Protein AF-A0AAW8TXQ6-F1 (afdb_monomer_lite)

pLDDT: mean 93.73, std 7.34, range [53.91, 97.94]

Secondary structure (DSSP, 8-state):
-HHHHHHHHHHHHHHHHHHHHHHHHHHHHHHHHHHHHHHHHHHHHHHHHHHHHHHHHHHHHHHHHHHHHHHHHHHHHHHHHHHHHHHHHHHHHHHHHHHHHHHH--

Foldseek 3Di:
DVVVVVVVVVVVVVVVVVVVVVVVVVVVVVVVVVVVVVVVVVVVVVVVVVVVVVVVVVVVVVVVVVVVVVVVVVVVVVVVVVVVVVVVVVVVVVVVVVVCCVPPVD

Organism: NCBI:txid57732

Structure (mmCIF, N/CA/C/O backbone):
data_AF-A0AAW8TXQ6-F1
#
_entry.id   AF-A0AAW8TXQ6-F1
#
loop_
_atom_site.group_PDB
_atom_site.id
_atom_site.type_symbol
_atom_site.label_atom_id
_atom_site.label_alt_id
_atom_site.label_comp_id
_atom_site.label_asym_id
_atom_site.label_entity_id
_atom_site.label_seq_id
_atom_site.pdbx_PDB_ins_code
_atom_site.Cartn_x
_atom_site.Cartn_y
_atom_site.Cartn_z
_atom_site.occupancy
_atom_site.B_iso_or_equiv
_atom_site.auth_seq_id
_atom_site.auth_comp_id
_atom_site.auth_asym_id
_atom_site.auth_atom_id
_atom_site.pdbx_PDB_model_num
ATOM 1 N N . MET A 1 1 ? 42.534 0.968 -62.763 1.00 62.75 1 MET A N 1
ATOM 2 C CA . MET A 1 1 ? 43.080 1.100 -61.389 1.00 62.75 1 MET A CA 1
ATOM 3 C C . MET A 1 1 ? 42.486 2.297 -60.639 1.00 62.75 1 MET A C 1
ATOM 5 O O . MET A 1 1 ? 41.956 2.085 -59.561 1.00 62.75 1 MET A O 1
ATOM 9 N N . LYS A 1 2 ? 42.478 3.516 -61.209 1.00 72.44 2 LYS A N 1
ATOM 10 C CA . LYS A 1 2 ? 41.905 4.718 -60.558 1.00 72.44 2 LYS A CA 1
ATOM 11 C C . LYS A 1 2 ? 40.404 4.615 -60.228 1.00 72.44 2 LYS A C 1
ATOM 13 O O . LYS A 1 2 ? 40.011 4.944 -59.121 1.00 72.44 2 LYS A O 1
ATOM 18 N N . GLU A 1 3 ? 39.588 4.069 -61.130 1.00 81.50 3 GLU A N 1
ATOM 19 C CA . GLU A 1 3 ? 38.142 3.890 -60.887 1.00 81.50 3 GLU A CA 1
ATOM 20 C C . GLU A 1 3 ? 37.818 2.873 -59.781 1.00 81.50 3 GLU A C 1
ATOM 22 O O . GLU A 1 3 ? 36.815 3.009 -59.088 1.00 81.50 3 GLU A O 1
ATOM 27 N N . ALA A 1 4 ? 38.660 1.852 -59.599 1.00 84.81 4 ALA A N 1
ATOM 28 C CA . ALA A 1 4 ? 38.475 0.861 -58.541 1.00 84.81 4 ALA A CA 1
ATOM 29 C C . ALA A 1 4 ? 38.785 1.460 -57.161 1.00 84.81 4 ALA A C 1
ATOM 31 O O . ALA A 1 4 ? 38.047 1.212 -56.214 1.00 84.81 4 ALA A O 1
ATOM 32 N N . LEU A 1 5 ? 39.826 2.295 -57.070 1.00 84.75 5 LEU A N 1
ATOM 33 C CA . LEU A 1 5 ? 40.174 3.022 -55.847 1.00 84.75 5 LEU A CA 1
ATOM 34 C C . LEU A 1 5 ? 39.092 4.037 -55.461 1.00 84.75 5 LEU A C 1
ATOM 36 O O . LEU A 1 5 ? 38.722 4.112 -54.296 1.00 84.75 5 LEU A O 1
ATOM 40 N N . GLU A 1 6 ? 38.523 4.750 -56.436 1.00 89.31 6 GLU A N 1
ATOM 41 C CA . GLU A 1 6 ? 37.434 5.698 -56.172 1.00 89.31 6 GLU A CA 1
ATOM 42 C C . GLU A 1 6 ? 36.162 4.990 -55.677 1.00 89.31 6 GLU A C 1
ATOM 44 O O . GLU A 1 6 ? 35.511 5.439 -54.736 1.00 89.31 6 GLU A O 1
ATOM 49 N N . ARG A 1 7 ? 35.831 3.824 -56.248 1.00 90.75 7 ARG A N 1
ATOM 50 C CA . ARG A 1 7 ? 34.709 3.002 -55.765 1.00 90.75 7 ARG A CA 1
ATOM 51 C C . ARG A 1 7 ? 34.927 2.488 -54.342 1.00 90.75 7 ARG A C 1
ATOM 53 O O . ARG A 1 7 ? 33.963 2.441 -53.581 1.00 90.75 7 ARG A O 1
ATOM 60 N N . ILE A 1 8 ? 36.158 2.111 -53.989 1.00 91.19 8 ILE A N 1
ATOM 61 C CA . ILE A 1 8 ? 36.510 1.682 -52.628 1.00 91.19 8 ILE A CA 1
ATOM 62 C C . ILE A 1 8 ? 36.341 2.848 -51.654 1.00 91.19 8 ILE A C 1
ATOM 64 O O . ILE A 1 8 ? 35.635 2.696 -50.664 1.00 91.19 8 ILE A O 1
ATOM 68 N N . ARG A 1 9 ? 36.870 4.029 -51.987 1.00 92.81 9 ARG A N 1
ATOM 69 C CA . ARG A 1 9 ? 36.732 5.232 -51.158 1.00 92.81 9 ARG A CA 1
ATOM 70 C C . ARG A 1 9 ? 35.266 5.581 -50.878 1.00 92.81 9 ARG A C 1
ATOM 72 O O . ARG A 1 9 ? 34.887 5.784 -49.731 1.00 92.81 9 ARG A O 1
ATOM 79 N N . VAL A 1 10 ? 34.418 5.595 -51.909 1.00 93.88 10 VAL A N 1
ATOM 80 C CA . VAL A 1 10 ? 32.979 5.872 -51.745 1.00 93.88 10 VAL A CA 1
ATOM 81 C C . VAL A 1 10 ? 32.291 4.802 -50.887 1.00 93.88 10 VAL A C 1
ATOM 83 O O . VAL A 1 10 ? 31.367 5.110 -50.132 1.00 93.88 10 VAL A O 1
ATOM 86 N N . ALA A 1 11 ? 32.705 3.538 -50.994 1.00 93.19 11 ALA A N 1
ATOM 87 C CA . ALA A 1 11 ? 32.172 2.464 -50.161 1.00 93.19 11 ALA A CA 1
ATOM 88 C C . ALA A 1 11 ? 32.612 2.596 -48.692 1.00 93.19 11 ALA A C 1
ATOM 90 O O . ALA A 1 11 ? 31.793 2.378 -47.801 1.00 93.19 11 ALA A O 1
ATOM 91 N N . GLU A 1 12 ? 33.859 2.992 -48.436 1.00 93.69 12 GLU A N 1
ATOM 92 C CA . GLU A 1 12 ? 34.389 3.258 -47.093 1.00 93.69 12 GLU A CA 1
ATOM 93 C C . GLU A 1 12 ? 33.677 4.443 -46.436 1.00 93.69 12 GLU A C 1
ATOM 95 O O . GLU A 1 12 ? 33.187 4.306 -45.317 1.00 93.69 12 GLU A O 1
ATOM 100 N N . GLU A 1 13 ? 33.504 5.558 -47.153 1.00 95.19 13 GLU A N 1
ATOM 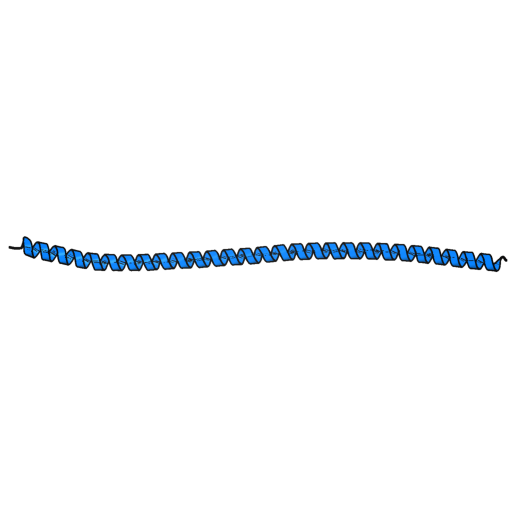101 C CA . GLU A 1 13 ? 32.770 6.732 -46.658 1.00 95.19 13 GLU A CA 1
ATOM 102 C C . GLU A 1 13 ? 31.312 6.381 -46.306 1.00 95.19 13 GLU A C 1
ATOM 104 O O . GLU A 1 13 ? 30.799 6.782 -45.258 1.00 95.19 13 GLU A O 1
ATOM 109 N N . LYS A 1 14 ? 30.643 5.566 -47.136 1.00 95.81 14 LYS A N 1
ATOM 110 C CA . LYS A 1 14 ? 29.289 5.066 -46.839 1.00 95.81 14 LYS A CA 1
ATOM 111 C C . LYS A 1 14 ? 29.256 4.145 -45.624 1.00 95.81 14 LYS A C 1
ATOM 113 O O . LYS A 1 14 ? 28.307 4.214 -44.846 1.00 95.81 14 LYS A O 1
ATOM 118 N N . ASN A 1 15 ? 30.257 3.285 -45.466 1.00 95.94 15 ASN A N 1
ATOM 119 C CA . ASN A 1 15 ? 30.336 2.366 -44.336 1.00 95.94 15 ASN A CA 1
ATOM 120 C C . ASN A 1 15 ? 30.594 3.126 -43.027 1.00 95.94 15 ASN A C 1
ATOM 122 O O . ASN A 1 15 ? 29.912 2.891 -42.033 1.00 95.94 15 ASN A O 1
ATOM 126 N N . GLU A 1 16 ? 31.492 4.114 -43.036 1.00 95.69 16 GLU A N 1
ATOM 127 C CA . GLU A 1 16 ? 31.703 4.991 -41.883 1.00 95.69 16 GLU A CA 1
ATOM 128 C C . GLU A 1 16 ? 30.447 5.788 -41.521 1.00 95.69 16 GLU A C 1
ATOM 130 O O . GLU A 1 16 ? 30.109 5.895 -40.341 1.00 95.69 16 GLU A O 1
ATOM 135 N N . ALA A 1 17 ? 29.733 6.327 -42.513 1.00 96.00 17 ALA A N 1
ATOM 136 C CA . ALA A 1 17 ? 28.477 7.033 -42.278 1.00 96.00 17 ALA A CA 1
ATOM 137 C C . ALA A 1 17 ? 27.409 6.105 -41.676 1.00 96.00 17 ALA A C 1
ATOM 139 O O . ALA A 1 17 ? 26.756 6.472 -40.699 1.00 96.00 17 ALA A O 1
ATOM 140 N N . ALA A 1 18 ? 27.270 4.886 -42.207 1.00 96.06 18 ALA A N 1
ATOM 141 C CA . ALA A 1 18 ? 26.348 3.884 -41.679 1.00 96.06 18 ALA A CA 1
ATOM 142 C C . ALA A 1 18 ? 26.708 3.482 -40.243 1.00 96.06 18 ALA A C 1
ATOM 144 O O . ALA A 1 18 ? 25.827 3.414 -39.387 1.00 96.06 18 ALA A O 1
ATOM 145 N N . LYS A 1 19 ? 27.999 3.289 -39.952 1.00 96.00 19 LYS A N 1
ATOM 146 C CA . LYS A 1 19 ? 28.487 2.980 -38.605 1.00 96.00 19 LYS A CA 1
ATOM 147 C C . LYS A 1 19 ? 28.165 4.104 -37.618 1.00 96.00 19 LYS A C 1
ATOM 149 O O . LYS A 1 19 ? 27.617 3.830 -36.556 1.00 96.00 19 LYS A O 1
ATOM 154 N N . LYS A 1 20 ? 28.433 5.363 -37.983 1.00 96.50 20 LYS A N 1
ATOM 155 C CA . LYS A 1 20 ? 28.094 6.529 -37.147 1.00 96.50 20 LYS A CA 1
ATOM 156 C C . LYS A 1 20 ? 26.589 6.637 -36.896 1.00 96.50 20 LYS A C 1
ATOM 158 O O . LYS A 1 20 ? 26.187 6.927 -35.775 1.00 96.50 20 LYS A O 1
ATOM 163 N N . SER A 1 21 ? 25.763 6.371 -37.912 1.00 96.75 21 SER A N 1
ATOM 164 C CA . SER A 1 21 ? 24.302 6.341 -37.757 1.00 96.75 21 SER A CA 1
ATOM 165 C C . SER A 1 21 ? 23.869 5.253 -36.776 1.00 96.75 21 SER A C 1
ATOM 167 O O . SER A 1 21 ? 23.124 5.535 -35.847 1.00 96.75 21 SER A O 1
ATOM 169 N N . GLN A 1 22 ? 24.387 4.031 -36.923 1.00 96.31 22 GLN A N 1
ATOM 170 C CA . GLN A 1 22 ? 24.059 2.921 -36.026 1.00 96.31 22 GLN A CA 1
ATOM 171 C C . GLN A 1 22 ? 24.500 3.186 -34.582 1.00 96.31 22 GLN A C 1
ATOM 173 O O . GLN A 1 22 ? 23.787 2.838 -33.644 1.00 96.31 22 GLN A O 1
ATOM 178 N N . GLU A 1 23 ? 25.664 3.806 -34.383 1.00 96.88 23 GLU A N 1
ATOM 179 C CA . GLU A 1 23 ? 26.132 4.209 -33.053 1.00 96.88 23 GLU A CA 1
ATOM 180 C C . GLU A 1 23 ? 25.203 5.256 -32.420 1.00 96.88 23 GLU A C 1
ATOM 182 O O . GLU A 1 23 ? 24.881 5.143 -31.234 1.00 96.88 23 GLU A O 1
ATOM 187 N N . ALA A 1 24 ? 24.722 6.226 -33.204 1.00 96.88 24 ALA A N 1
ATOM 188 C CA . ALA A 1 24 ? 23.751 7.219 -32.749 1.00 96.88 24 ALA A CA 1
ATOM 189 C C . ALA A 1 24 ? 22.394 6.582 -32.400 1.00 96.88 24 ALA A C 1
ATOM 191 O O . ALA A 1 24 ? 21.862 6.847 -31.321 1.00 96.88 24 ALA A O 1
ATOM 192 N N . ASP A 1 25 ? 21.884 5.684 -33.246 1.00 97.19 25 ASP A N 1
ATOM 193 C CA . ASP A 1 25 ? 20.624 4.969 -33.012 1.00 97.19 25 ASP A CA 1
ATOM 194 C C . ASP A 1 25 ? 20.699 4.113 -31.738 1.00 97.19 25 ASP A C 1
ATOM 196 O O . ASP A 1 25 ? 19.776 4.098 -30.920 1.00 97.19 25 ASP A O 1
ATOM 200 N N . LEU A 1 26 ? 21.826 3.426 -31.516 1.00 96.88 26 LEU A N 1
ATOM 201 C CA . LEU A 1 26 ? 22.054 2.645 -30.300 1.00 96.88 26 LEU A CA 1
ATOM 202 C C . LEU A 1 26 ? 22.136 3.528 -29.053 1.00 96.88 26 LEU A C 1
ATOM 204 O O . LEU A 1 26 ? 21.630 3.132 -28.000 1.00 96.88 26 LEU A O 1
ATOM 208 N N . ALA A 1 27 ? 22.772 4.696 -29.147 1.00 97.00 27 ALA A N 1
ATOM 209 C CA . ALA A 1 27 ? 22.831 5.647 -28.044 1.00 97.00 27 ALA A CA 1
ATOM 210 C C . ALA A 1 27 ? 21.431 6.174 -27.700 1.00 97.00 27 ALA A C 1
ATOM 212 O O . ALA A 1 27 ? 21.040 6.139 -26.533 1.00 97.00 27 ALA A O 1
ATOM 213 N N . GLN A 1 28 ? 20.648 6.560 -28.710 1.00 97.56 28 GLN A N 1
ATOM 214 C CA . GLN A 1 28 ? 19.275 7.015 -28.519 1.00 97.56 28 GLN A CA 1
ATOM 215 C C . GLN A 1 28 ? 18.403 5.922 -27.890 1.00 97.56 28 GLN A C 1
ATOM 217 O O . GLN A 1 28 ? 17.739 6.170 -26.884 1.00 97.56 28 GLN A O 1
ATOM 222 N N . LEU A 1 29 ? 18.470 4.691 -28.406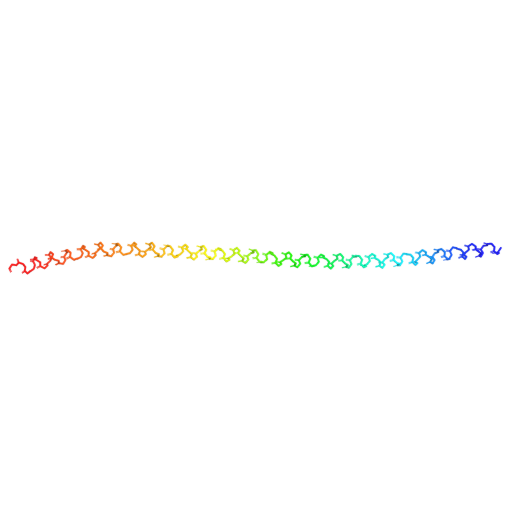 1.00 97.25 29 LEU A N 1
ATOM 223 C CA . LEU A 1 29 ? 17.714 3.561 -27.864 1.00 97.25 29 LEU A CA 1
ATOM 224 C C . LEU A 1 29 ? 18.071 3.283 -26.396 1.00 97.25 29 LEU A C 1
ATOM 226 O O . LEU A 1 29 ? 17.202 2.922 -25.601 1.00 97.25 29 LEU A O 1
ATOM 230 N N . ARG 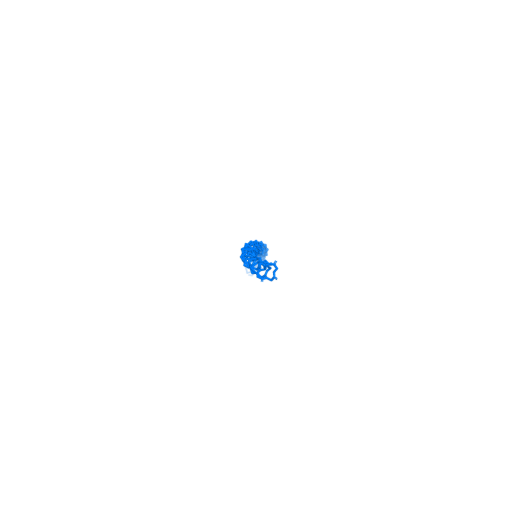A 1 30 ? 19.347 3.429 -26.016 1.00 96.62 30 ARG A N 1
ATOM 231 C CA . ARG A 1 30 ? 19.779 3.286 -24.616 1.00 96.62 30 ARG A CA 1
ATOM 232 C C . ARG A 1 30 ? 19.148 4.359 -23.738 1.00 96.62 30 ARG A C 1
ATOM 234 O O . ARG A 1 30 ? 18.543 4.011 -22.729 1.00 96.62 30 ARG A O 1
ATOM 241 N N . THR A 1 31 ? 19.211 5.622 -24.151 1.00 97.62 31 THR A N 1
ATOM 242 C CA . THR A 1 31 ? 18.603 6.735 -23.409 1.00 97.62 31 THR A CA 1
ATOM 243 C C . THR A 1 31 ? 17.086 6.582 -23.282 1.00 97.62 31 THR A C 1
ATOM 245 O O . THR A 1 31 ? 16.527 6.805 -22.208 1.00 97.62 31 THR A O 1
ATOM 248 N N . GLU A 1 32 ? 16.402 6.155 -24.344 1.00 97.62 32 GLU A N 1
ATOM 249 C CA . GLU A 1 32 ? 14.959 5.892 -24.313 1.00 97.62 32 GLU A CA 1
ATOM 250 C C . GLU A 1 32 ? 14.608 4.768 -23.333 1.00 97.62 32 GLU A C 1
ATOM 252 O O . GLU A 1 32 ? 13.679 4.912 -22.534 1.00 97.62 32 GLU A O 1
ATOM 257 N N . LYS A 1 33 ? 15.380 3.675 -23.332 1.00 97.19 33 LYS A N 1
ATOM 258 C CA . LYS A 1 33 ? 15.190 2.565 -22.387 1.00 97.19 33 LYS A CA 1
ATOM 259 C C . LYS A 1 33 ? 15.452 2.977 -20.944 1.00 97.19 33 LYS A C 1
ATOM 261 O O . LYS A 1 33 ? 14.672 2.610 -20.071 1.00 97.19 33 LYS A O 1
ATOM 266 N N . GLU A 1 34 ? 16.508 3.741 -20.685 1.00 97.31 34 GLU A N 1
ATOM 267 C CA . GLU A 1 34 ? 16.808 4.259 -19.346 1.00 97.31 34 GLU A CA 1
ATOM 268 C C . GLU A 1 34 ? 15.685 5.164 -18.837 1.00 97.31 34 GLU A C 1
ATOM 270 O O . GLU A 1 34 ? 15.236 5.017 -17.700 1.00 97.31 34 GLU A O 1
ATOM 275 N N . ARG A 1 35 ? 15.156 6.039 -19.699 1.00 97.31 35 ARG A N 1
ATOM 276 C CA . ARG A 1 35 ? 14.017 6.896 -19.360 1.00 97.31 35 ARG A CA 1
ATOM 277 C C . ARG A 1 35 ? 12.749 6.088 -19.084 1.00 97.31 35 ARG A C 1
ATOM 279 O O . ARG A 1 35 ? 12.046 6.381 -18.119 1.00 97.31 35 ARG A O 1
ATOM 286 N N . ALA A 1 36 ? 12.461 5.076 -19.901 1.00 97.12 36 ALA A N 1
ATOM 287 C CA . ALA A 1 36 ? 11.311 4.198 -19.700 1.00 97.12 36 ALA A CA 1
ATOM 288 C C . ALA A 1 36 ? 11.421 3.410 -18.385 1.00 97.12 36 ALA A C 1
ATOM 290 O O . ALA A 1 36 ? 10.445 3.310 -17.644 1.00 97.12 36 ALA A O 1
ATOM 291 N N . LEU A 1 37 ? 12.616 2.907 -18.058 1.00 97.19 37 LEU A N 1
ATOM 292 C CA . LEU A 1 37 ? 12.881 2.231 -16.788 1.00 97.19 37 LEU A CA 1
ATOM 293 C C . LEU A 1 37 ? 12.717 3.177 -15.597 1.00 97.19 37 LEU A C 1
ATOM 295 O O . LEU A 1 37 ? 12.068 2.806 -14.624 1.00 97.19 37 LEU A O 1
ATOM 299 N N . ALA A 1 38 ? 13.252 4.396 -15.676 1.00 97.44 38 ALA A N 1
ATOM 300 C CA . ALA A 1 38 ? 13.097 5.391 -14.619 1.00 97.44 38 ALA A CA 1
ATOM 301 C C . ALA A 1 3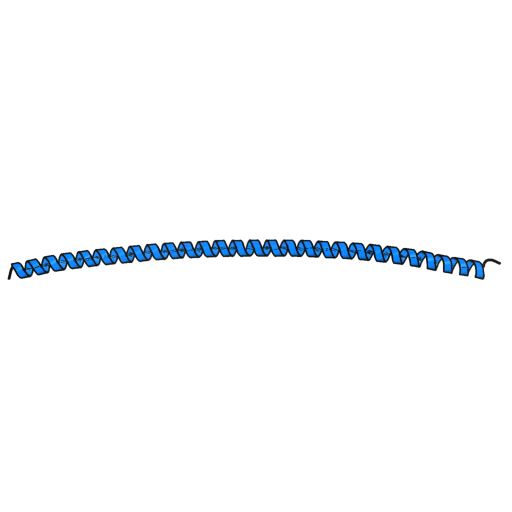8 ? 11.618 5.741 -14.377 1.00 97.44 38 ALA A C 1
ATOM 303 O O . ALA A 1 38 ? 11.182 5.774 -13.228 1.00 97.44 38 ALA A O 1
ATOM 304 N N . SER A 1 39 ? 10.838 5.922 -15.451 1.00 97.50 39 SER A N 1
ATOM 305 C CA . SER A 1 39 ? 9.389 6.146 -15.357 1.00 97.50 39 SER A CA 1
ATOM 306 C C . SER A 1 39 ? 8.686 4.972 -14.680 1.00 97.50 39 SER A C 1
ATOM 308 O O . SER A 1 39 ? 7.929 5.171 -13.738 1.00 97.50 39 SER A O 1
ATOM 310 N N . LEU A 1 40 ? 8.988 3.741 -15.103 1.00 97.81 40 LEU A N 1
ATOM 311 C CA . LEU A 1 40 ? 8.376 2.542 -14.536 1.00 97.81 40 LEU A CA 1
ATOM 312 C C . LEU A 1 40 ? 8.696 2.380 -13.043 1.00 97.81 40 LEU A C 1
ATOM 314 O O . LEU A 1 40 ? 7.833 1.980 -12.263 1.00 97.81 40 LEU A O 1
ATOM 318 N N . VAL A 1 41 ? 9.928 2.685 -12.631 1.00 97.62 41 VAL A N 1
ATOM 319 C CA . VAL A 1 41 ? 10.334 2.634 -11.220 1.00 97.62 41 VAL A CA 1
ATOM 320 C C . VAL A 1 41 ? 9.545 3.644 -10.388 1.00 97.62 41 VAL A C 1
ATOM 322 O O . VAL A 1 41 ? 9.079 3.295 -9.302 1.00 97.62 41 VAL A O 1
ATOM 325 N N . GLU A 1 42 ? 9.358 4.864 -10.890 1.00 97.56 42 GLU A N 1
ATOM 326 C CA . GLU A 1 42 ? 8.595 5.892 -10.180 1.00 97.56 42 GLU A CA 1
ATOM 327 C C . GLU A 1 42 ? 7.097 5.559 -10.111 1.00 97.56 42 GLU A C 1
ATOM 329 O O . GLU A 1 42 ? 6.478 5.696 -9.051 1.00 97.56 42 GLU A O 1
ATOM 334 N N . ASP A 1 43 ? 6.530 5.013 -11.189 1.00 97.88 43 ASP A N 1
ATOM 335 C CA . ASP A 1 43 ? 5.141 4.545 -11.216 1.00 97.88 43 ASP A CA 1
ATOM 336 C C . ASP A 1 43 ? 4.917 3.417 -10.198 1.00 97.88 43 ASP A C 1
ATOM 338 O O . ASP A 1 43 ? 3.959 3.441 -9.421 1.00 97.88 43 ASP A O 1
ATOM 342 N N . LEU A 1 44 ? 5.832 2.442 -10.138 1.00 97.19 44 LEU A N 1
ATOM 343 C CA . LEU A 1 44 ? 5.775 1.352 -9.162 1.00 97.19 44 LEU A CA 1
ATOM 344 C C . LEU A 1 44 ? 5.939 1.857 -7.726 1.00 97.19 44 LEU A C 1
ATOM 346 O O . LEU A 1 44 ? 5.263 1.362 -6.820 1.00 97.19 44 LEU A O 1
ATOM 350 N N . ARG A 1 45 ? 6.806 2.849 -7.503 1.00 96.81 45 ARG A N 1
ATOM 351 C CA . ARG A 1 45 ? 6.992 3.473 -6.189 1.00 96.81 45 ARG A CA 1
ATOM 352 C C . ARG A 1 45 ? 5.718 4.175 -5.732 1.00 96.81 45 ARG A C 1
ATOM 354 O O . ARG A 1 45 ? 5.294 3.963 -4.595 1.00 96.81 45 ARG A O 1
ATOM 361 N N . THR A 1 46 ? 5.103 4.954 -6.617 1.00 97.31 46 THR A N 1
ATOM 362 C CA . THR A 1 46 ? 3.837 5.650 -6.362 1.00 97.31 46 THR A CA 1
ATOM 363 C C . THR A 1 46 ? 2.721 4.658 -6.066 1.00 97.31 46 THR A C 1
ATOM 365 O O . THR A 1 46 ? 2.049 4.773 -5.042 1.00 97.31 46 THR A O 1
ATOM 368 N N . LYS A 1 47 ? 2.580 3.621 -6.900 1.00 97.25 47 LYS A N 1
ATOM 369 C CA . LYS A 1 47 ? 1.566 2.576 -6.723 1.00 97.25 47 LYS A CA 1
ATOM 370 C C . LYS A 1 47 ? 1.729 1.829 -5.401 1.00 97.25 47 LYS A C 1
ATOM 372 O O . LYS A 1 47 ? 0.744 1.565 -4.722 1.00 97.25 47 LYS A O 1
ATOM 377 N N . ARG A 1 48 ? 2.966 1.513 -5.006 1.00 96.19 48 ARG A N 1
ATOM 378 C CA . ARG A 1 48 ? 3.245 0.897 -3.702 1.00 96.19 48 ARG A CA 1
ATOM 379 C C . ARG A 1 48 ? 2.856 1.824 -2.549 1.00 96.19 48 ARG A C 1
ATOM 381 O O . ARG A 1 48 ? 2.271 1.359 -1.580 1.00 96.19 48 ARG A O 1
ATOM 388 N N . GLY A 1 49 ? 3.167 3.117 -2.654 1.00 96.56 49 GLY A N 1
ATOM 389 C CA . GLY A 1 49 ? 2.772 4.110 -1.652 1.00 96.56 49 GLY A CA 1
ATOM 390 C C . GLY A 1 49 ? 1.254 4.198 -1.483 1.00 96.56 49 GLY A C 1
ATOM 391 O O . GLY A 1 49 ? 0.768 4.179 -0.359 1.00 96.56 49 GLY A O 1
ATOM 392 N N . GLN A 1 50 ? 0.513 4.216 -2.594 1.00 96.81 50 GLN A N 1
ATOM 393 C CA . GLN A 1 50 ? -0.954 4.227 -2.588 1.00 96.81 50 GLN A CA 1
ATOM 394 C C . GLN A 1 50 ? -1.539 2.960 -1.962 1.00 96.81 50 GLN A C 1
ATOM 396 O O . GLN A 1 50 ? -2.383 3.059 -1.082 1.00 96.81 50 GLN A O 1
ATOM 401 N N . LEU A 1 51 ? -1.045 1.778 -2.347 1.00 97.00 51 LEU A N 1
ATOM 402 C CA . LEU A 1 51 ? -1.514 0.512 -1.774 1.00 97.00 51 LEU A CA 1
ATOM 403 C C . LEU A 1 51 ? -1.325 0.460 -0.254 1.00 97.00 51 LEU A C 1
ATOM 405 O O . LEU A 1 51 ? -2.237 0.041 0.452 1.00 97.00 51 LEU A O 1
ATOM 409 N N . HIS A 1 52 ? -0.178 0.920 0.253 1.00 95.88 52 HIS A N 1
ATOM 410 C CA . HIS A 1 52 ? 0.050 0.976 1.696 1.00 95.88 52 HIS A CA 1
ATOM 411 C C . HIS A 1 52 ? -0.877 1.967 2.401 1.00 95.88 52 HIS A C 1
ATOM 413 O O . HIS A 1 52 ? -1.407 1.634 3.455 1.00 95.88 52 HIS A O 1
ATOM 419 N N . ALA A 1 53 ? -1.104 3.150 1.823 1.00 96.81 53 ALA A N 1
ATOM 420 C CA . ALA A 1 53 ? -2.028 4.127 2.395 1.00 96.81 53 ALA A CA 1
ATOM 421 C C . ALA A 1 53 ? -3.470 3.587 2.444 1.00 96.81 53 ALA A C 1
ATOM 423 O O . ALA A 1 53 ? -4.146 3.721 3.464 1.00 96.81 53 ALA A O 1
ATOM 424 N N . ASP A 1 54 ? -3.915 2.918 1.378 1.00 97.38 54 ASP A N 1
ATOM 425 C CA . ASP A 1 54 ? -5.244 2.307 1.305 1.00 97.38 54 ASP A CA 1
ATOM 426 C C . ASP A 1 54 ? -5.405 1.159 2.318 1.00 97.38 54 ASP A C 1
ATOM 428 O O . ASP A 1 54 ? -6.455 1.020 2.949 1.00 97.38 54 ASP A O 1
ATOM 432 N N . GLU A 1 55 ? -4.381 0.315 2.482 1.00 96.88 55 GLU A N 1
ATOM 433 C CA . GLU A 1 55 ? -4.372 -0.753 3.490 1.00 96.88 55 GLU A CA 1
ATOM 434 C C . GLU A 1 55 ? -4.383 -0.193 4.913 1.00 96.88 55 GLU A C 1
ATOM 436 O O . GLU A 1 55 ? -5.160 -0.659 5.748 1.00 96.88 55 GLU A O 1
ATOM 441 N N . GLU A 1 56 ? -3.574 0.830 5.186 1.00 96.69 56 GLU A N 1
ATOM 442 C CA . GLU A 1 56 ? -3.527 1.483 6.491 1.00 96.69 56 GLU A CA 1
ATOM 443 C C . GLU A 1 56 ? -4.883 2.103 6.847 1.00 96.69 56 GLU A C 1
ATOM 445 O O . GLU A 1 56 ? -5.392 1.881 7.947 1.00 96.69 56 GLU A O 1
ATOM 450 N N . GLN A 1 57 ? -5.526 2.792 5.901 1.00 97.56 57 GLN A N 1
ATOM 451 C CA . GLN A 1 57 ? -6.858 3.358 6.107 1.00 97.56 57 GLN A CA 1
ATOM 452 C C . GLN A 1 57 ? -7.904 2.270 6.397 1.00 97.56 57 GLN A C 1
ATOM 454 O O . GLN A 1 57 ? -8.734 2.434 7.294 1.00 97.56 57 GLN A O 1
ATOM 459 N N . LYS A 1 58 ? -7.862 1.138 5.682 1.00 97.38 58 LYS A N 1
ATOM 460 C CA . LYS A 1 58 ? -8.770 0.006 5.939 1.00 97.38 58 LYS A CA 1
ATOM 461 C C . LYS A 1 58 ? -8.569 -0.585 7.329 1.00 97.38 58 LYS A C 1
ATOM 463 O O . LYS A 1 58 ? -9.553 -0.872 8.006 1.00 97.38 58 LYS A O 1
ATOM 468 N N . LEU A 1 59 ? -7.321 -0.755 7.761 1.00 97.38 59 LEU A N 1
ATOM 469 C CA . LEU A 1 59 ? -7.008 -1.274 9.093 1.00 97.38 59 LEU A CA 1
ATOM 470 C C . LEU A 1 59 ? -7.451 -0.305 10.195 1.00 97.38 59 LEU A C 1
ATOM 472 O O . LEU A 1 59 ? -8.018 -0.743 11.192 1.00 97.38 59 LEU A O 1
ATOM 476 N N . GLN A 1 60 ? -7.258 1.003 10.007 1.00 97.31 60 GLN A N 1
ATOM 477 C CA . GLN A 1 60 ? -7.736 2.018 10.951 1.00 97.31 60 GLN A CA 1
ATOM 478 C C . GLN A 1 60 ? -9.264 2.027 11.064 1.00 97.31 60 GLN A C 1
ATOM 480 O O . GLN A 1 60 ? -9.800 2.135 12.171 1.00 97.31 60 GLN A O 1
ATOM 485 N N . GLN A 1 61 ? -9.968 1.881 9.939 1.00 97.56 61 GLN A N 1
ATOM 486 C CA . GLN A 1 61 ? -11.424 1.772 9.938 1.00 97.56 61 GLN A CA 1
ATOM 487 C C . GLN A 1 61 ? -11.882 0.504 10.668 1.00 97.56 61 GLN A C 1
ATOM 489 O O . GLN A 1 61 ? -12.695 0.599 11.582 1.00 97.56 61 GLN A O 1
ATOM 494 N N . ALA A 1 62 ? -11.295 -0.653 10.349 1.00 97.69 62 ALA A N 1
ATOM 495 C CA . ALA A 1 62 ? -11.620 -1.918 11.007 1.00 97.69 62 ALA A CA 1
ATOM 496 C C . ALA A 1 62 ? -11.384 -1.861 12.526 1.00 97.69 62 ALA A C 1
ATOM 498 O O . ALA A 1 62 ? -12.241 -2.286 13.295 1.00 97.69 62 ALA A O 1
ATOM 499 N N . LEU A 1 63 ? -10.272 -1.261 12.966 1.00 97.75 63 LEU A N 1
ATOM 500 C CA . LEU A 1 63 ? -9.970 -1.064 14.387 1.00 97.75 63 LEU A CA 1
ATOM 501 C C . LEU A 1 63 ? -11.005 -0.159 15.075 1.00 97.75 63 LEU A C 1
ATOM 503 O O . LEU A 1 63 ? -11.365 -0.368 16.233 1.00 97.75 63 LEU A O 1
ATOM 507 N N . THR A 1 64 ? -11.472 0.871 14.370 1.00 97.69 64 THR A N 1
ATOM 508 C CA . THR A 1 64 ? -12.476 1.805 14.888 1.00 97.69 64 THR A CA 1
ATOM 509 C C . THR A 1 64 ? -13.827 1.115 15.036 1.00 97.69 64 THR A C 1
ATOM 511 O O . THR A 1 64 ? -14.484 1.271 16.066 1.00 97.69 64 THR A O 1
ATOM 514 N N . ASP A 1 65 ? -14.210 0.313 14.047 1.00 97.94 65 ASP A N 1
ATOM 515 C CA . ASP A 1 65 ? -15.450 -0.458 14.061 1.00 97.94 65 ASP A CA 1
ATOM 516 C C . ASP A 1 65 ? -15.425 -1.530 15.162 1.00 97.94 65 ASP A C 1
ATOM 518 O O . ASP A 1 65 ? -16.374 -1.630 15.941 1.00 97.94 65 ASP A O 1
ATOM 522 N N . GLU A 1 66 ? -14.313 -2.256 15.312 1.00 97.62 66 GLU A N 1
ATOM 523 C CA . GLU A 1 66 ? -14.117 -3.239 16.384 1.00 97.62 66 GLU A CA 1
ATOM 524 C C . GLU A 1 66 ? -14.193 -2.585 17.769 1.00 97.62 66 GLU A C 1
ATOM 526 O O . GLU A 1 66 ? -14.930 -3.044 18.643 1.00 97.62 66 GLU A O 1
ATOM 531 N N . LYS A 1 67 ? -13.506 -1.452 17.964 1.00 97.44 67 LYS A N 1
ATOM 532 C CA . LYS A 1 67 ? -13.582 -0.688 19.215 1.00 97.44 67 LYS A CA 1
ATOM 533 C C . LYS A 1 67 ? -15.016 -0.268 19.528 1.00 97.44 67 LYS A C 1
ATOM 535 O O . LYS A 1 67 ? -15.438 -0.357 20.681 1.00 97.44 67 LYS A O 1
ATOM 540 N N . ASN A 1 68 ? -15.758 0.208 18.532 1.00 97.69 68 ASN A N 1
ATOM 541 C CA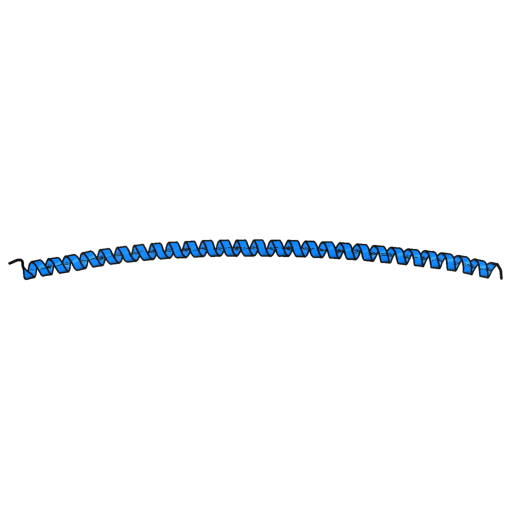 . ASN A 1 68 ? -17.145 0.616 18.722 1.00 97.69 68 ASN A CA 1
ATOM 542 C C . ASN A 1 68 ? -18.035 -0.579 19.092 1.00 97.69 68 ASN A C 1
ATOM 544 O O . ASN A 1 68 ? -18.852 -0.438 20.002 1.00 97.69 68 ASN A O 1
ATOM 548 N N . SER A 1 69 ? -17.835 -1.745 18.465 1.00 97.62 69 SER A N 1
ATOM 549 C CA . SER A 1 69 ? -18.540 -2.987 18.820 1.00 97.62 69 SER A CA 1
ATOM 550 C C . SER A 1 69 ? -18.277 -3.379 20.271 1.00 97.62 69 SER A C 1
ATOM 552 O O . SER A 1 69 ? -19.216 -3.541 21.044 1.00 97.62 69 SER A O 1
ATOM 554 N N . LEU A 1 70 ? -17.007 -3.419 20.686 1.00 97.56 70 LEU A N 1
ATOM 555 C CA . LEU A 1 70 ? -16.626 -3.782 22.054 1.00 97.56 70 LEU A CA 1
ATOM 556 C C . LEU A 1 70 ? -17.196 -2.816 23.099 1.00 97.56 70 LEU A C 1
ATOM 558 O O . LEU A 1 70 ? -17.617 -3.232 24.177 1.00 97.56 70 LEU A O 1
ATOM 562 N N . VAL A 1 71 ? -17.238 -1.515 22.796 1.00 97.62 71 VAL A N 1
ATOM 563 C CA . VAL A 1 71 ? -17.853 -0.523 23.690 1.00 97.62 71 VAL A CA 1
ATOM 564 C C . VAL A 1 71 ? -19.361 -0.745 23.804 1.00 97.62 71 VAL A C 1
ATOM 566 O O . VAL A 1 71 ? -19.897 -0.650 24.908 1.00 97.62 71 VAL A O 1
ATOM 569 N N . GLN A 1 72 ? -20.046 -1.043 22.699 1.00 97.44 72 GLN A N 1
ATOM 570 C CA . GLN A 1 72 ? -21.480 -1.340 22.714 1.00 97.44 72 GLN A CA 1
ATOM 571 C C . GLN A 1 72 ? -21.783 -2.627 23.486 1.00 97.44 72 GLN A C 1
ATOM 573 O O . GLN A 1 72 ? -22.688 -2.636 24.319 1.00 97.44 72 GLN A O 1
ATOM 578 N N . GLU A 1 73 ? -20.995 -3.680 23.272 1.00 97.19 73 GLU A N 1
ATOM 579 C CA . GLU A 1 73 ? -21.104 -4.944 24.005 1.00 97.19 73 GLU A CA 1
ATOM 580 C C . GLU A 1 73 ? -20.903 -4.734 25.508 1.00 97.19 73 GLU A C 1
ATOM 582 O O . GLU A 1 73 ? -21.756 -5.130 26.301 1.00 97.19 73 GLU A O 1
ATOM 587 N N . ALA A 1 74 ? -19.853 -4.013 25.911 1.00 96.38 74 ALA A N 1
ATOM 588 C CA . ALA A 1 74 ? -19.595 -3.713 27.318 1.00 96.38 74 ALA A CA 1
ATOM 589 C C . ALA A 1 74 ? -20.715 -2.870 27.960 1.00 96.38 74 ALA A C 1
ATOM 591 O O . ALA A 1 74 ? -21.042 -3.040 29.137 1.00 96.38 74 ALA A O 1
ATOM 592 N N . GLN A 1 75 ? -21.321 -1.948 27.204 1.00 96.94 75 GLN A N 1
ATOM 593 C CA . GLN A 1 75 ? -22.472 -1.175 27.677 1.00 96.94 75 GLN A CA 1
ATOM 594 C C . GLN A 1 75 ? -23.709 -2.055 27.868 1.00 96.94 75 GLN A C 1
ATOM 596 O O . GLN A 1 75 ? -24.374 -1.938 28.900 1.00 96.94 75 GLN A O 1
ATOM 601 N N . ALA A 1 76 ? -23.999 -2.939 26.912 1.00 96.81 76 ALA A N 1
ATOM 602 C CA . ALA A 1 76 ? -25.109 -3.879 27.002 1.00 96.81 76 ALA A CA 1
ATOM 603 C C . ALA A 1 76 ? -24.925 -4.849 28.179 1.00 96.81 76 ALA A C 1
ATOM 605 O O . ALA A 1 76 ? -25.847 -5.055 28.969 1.00 96.81 76 ALA A O 1
ATOM 606 N N . GLU A 1 77 ? -23.714 -5.378 28.357 1.00 96.69 77 GLU A N 1
ATOM 607 C CA . GLU A 1 77 ? -23.372 -6.262 29.468 1.00 96.69 77 GLU A CA 1
ATOM 608 C C . GLU A 1 77 ? -23.545 -5.550 30.816 1.00 96.69 77 GLU A C 1
ATOM 610 O O . GLU A 1 77 ? -24.197 -6.073 31.721 1.00 96.69 77 GLU A O 1
ATOM 615 N N . ARG A 1 78 ? -23.064 -4.308 30.940 1.00 95.81 78 ARG A N 1
ATOM 616 C CA . ARG A 1 78 ? -23.244 -3.504 32.156 1.00 95.81 78 ARG A CA 1
ATOM 617 C C . ARG A 1 78 ? -24.719 -3.265 32.486 1.00 95.81 78 A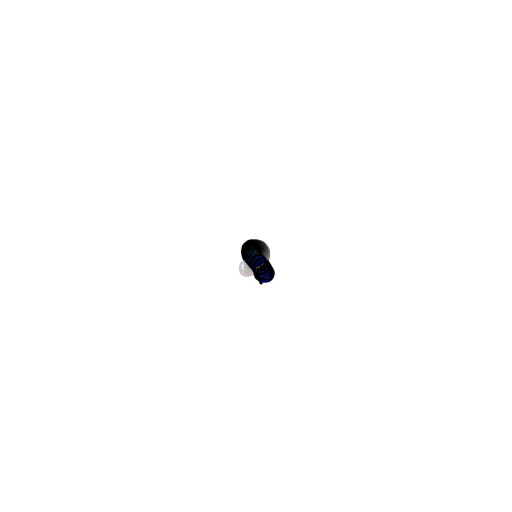RG A C 1
ATOM 619 O O . ARG A 1 78 ? -25.091 -3.355 33.654 1.00 95.81 78 ARG A O 1
ATOM 626 N N . GLN A 1 79 ? -25.549 -2.958 31.489 1.00 96.12 79 GLN A N 1
ATOM 627 C CA . GLN A 1 79 ? -26.992 -2.781 31.693 1.00 96.12 79 GLN A CA 1
ATOM 628 C C . GLN A 1 79 ? -27.652 -4.085 32.150 1.00 96.12 79 GLN A C 1
ATOM 630 O O . GLN A 1 79 ? -28.429 -4.074 33.104 1.00 96.12 79 GLN A O 1
ATOM 635 N N . SER A 1 80 ? -27.287 -5.212 31.533 1.00 96.25 80 SER A N 1
ATOM 636 C CA . SER A 1 80 ? -27.768 -6.534 31.939 1.00 96.25 80 SER A CA 1
ATOM 637 C C . SER A 1 80 ? -27.371 -6.870 33.379 1.00 96.25 80 SER A C 1
ATOM 639 O O . SER A 1 80 ? -28.198 -7.355 34.147 1.00 96.25 80 SER A O 1
ATOM 641 N N . PHE A 1 81 ? -26.124 -6.601 33.772 1.00 96.06 81 PHE A N 1
ATOM 642 C CA . PHE A 1 81 ? -25.669 -6.818 35.147 1.00 96.06 81 PHE A CA 1
ATOM 643 C C . PHE A 1 81 ? -26.412 -5.944 36.149 1.00 96.06 81 PHE A C 1
ATOM 645 O O . PHE A 1 81 ? -26.747 -6.417 37.232 1.00 96.06 81 PHE A O 1
ATOM 652 N N . GLN A 1 82 ? -26.670 -4.684 35.801 1.00 95.44 82 GLN A N 1
ATOM 653 C CA . GLN A 1 82 ? -27.395 -3.778 36.679 1.00 95.44 82 GLN A CA 1
ATOM 654 C C . GLN A 1 82 ? -28.838 -4.247 36.898 1.00 95.44 82 GLN A C 1
ATOM 656 O O . GLN A 1 82 ? -29.271 -4.323 38.045 1.00 95.44 82 GLN A O 1
ATOM 661 N N . ALA A 1 83 ? -29.534 -4.660 35.836 1.00 95.06 83 ALA A N 1
ATOM 662 C CA . ALA A 1 83 ? -30.881 -5.218 35.946 1.00 95.06 83 ALA A CA 1
ATOM 663 C C . ALA A 1 83 ? -30.913 -6.481 36.829 1.00 95.06 83 ALA A C 1
ATOM 665 O O . ALA A 1 83 ? -31.738 -6.589 37.733 1.00 95.06 83 ALA A O 1
ATOM 666 N N . LEU A 1 84 ? -29.963 -7.405 36.630 1.00 95.44 84 LEU A N 1
ATOM 667 C CA . LEU A 1 84 ? -29.841 -8.616 37.453 1.00 95.44 84 LEU A CA 1
ATOM 668 C C . LEU A 1 84 ? -29.520 -8.308 38.920 1.00 95.44 84 LEU A C 1
ATOM 670 O O . LEU A 1 84 ? -29.962 -9.023 39.820 1.00 95.44 84 LEU A O 1
ATOM 674 N N . TYR A 1 85 ? -28.711 -7.279 39.174 1.00 95.31 85 TYR A N 1
ATOM 675 C CA . TYR A 1 85 ? -28.394 -6.845 40.529 1.00 95.31 85 TYR A CA 1
ATOM 676 C C . TYR A 1 85 ? -29.630 -6.282 41.231 1.00 95.31 85 TYR A C 1
ATOM 678 O O . TYR A 1 85 ? -29.892 -6.663 42.369 1.00 95.31 85 TYR A O 1
ATOM 686 N N . GLU A 1 86 ? -30.389 -5.414 40.559 1.00 94.62 86 GLU A N 1
ATOM 687 C CA . GLU A 1 86 ? -31.617 -4.815 41.092 1.00 94.62 86 GLU A CA 1
ATOM 688 C C . GLU A 1 86 ? -32.662 -5.898 41.421 1.00 94.62 86 GLU A C 1
ATOM 690 O O . GLU A 1 86 ? -33.136 -5.955 42.555 1.00 94.62 86 GLU A O 1
ATOM 695 N N . GLU A 1 87 ? -32.908 -6.842 40.506 1.00 94.06 87 GLU A N 1
ATOM 696 C CA . GLU A 1 87 ? -33.832 -7.971 40.718 1.00 94.06 87 GLU A CA 1
ATOM 697 C C . GLU A 1 87 ? -33.436 -8.837 41.931 1.00 94.06 87 GLU A C 1
ATOM 699 O O . GLU A 1 87 ? -34.257 -9.180 42.793 1.00 94.06 87 GLU A O 1
ATOM 704 N N . ARG A 1 88 ? -32.146 -9.181 42.040 1.00 93.62 88 ARG A N 1
ATOM 705 C CA . ARG A 1 88 ? -31.640 -9.969 43.173 1.00 93.62 88 ARG A CA 1
ATOM 706 C C . ARG A 1 88 ? -31.675 -9.189 44.477 1.00 93.62 88 ARG A C 1
ATOM 708 O O . ARG A 1 88 ? -31.934 -9.784 45.520 1.00 93.62 88 ARG A O 1
ATOM 715 N N . HIS A 1 89 ? -31.393 -7.891 44.434 1.00 93.38 89 HIS A N 1
ATOM 716 C CA . HIS A 1 89 ? -31.427 -7.038 45.611 1.00 93.38 89 HIS A CA 1
ATOM 717 C C . HIS A 1 89 ? -32.838 -6.975 46.197 1.00 93.38 89 HIS A C 1
ATOM 719 O O . HIS A 1 89 ? -32.993 -7.210 47.392 1.00 93.38 89 HIS A O 1
ATOM 725 N N . GLU A 1 90 ? -33.859 -6.743 45.368 1.00 90.94 90 GLU A N 1
ATOM 726 C CA . GLU A 1 90 ? -35.260 -6.734 45.807 1.00 90.94 90 GLU A CA 1
ATOM 727 C C . GLU A 1 90 ? -35.674 -8.070 46.431 1.00 90.94 90 GLU A C 1
ATOM 729 O O . GLU A 1 90 ? -36.248 -8.099 47.521 1.00 90.94 90 GLU A O 1
ATOM 734 N N . THR A 1 91 ? -35.315 -9.181 45.782 1.00 93.31 91 THR A N 1
ATOM 735 C CA . THR A 1 91 ? -35.597 -10.529 46.296 1.00 93.31 91 THR A CA 1
ATOM 736 C C . THR A 1 91 ? -34.974 -10.734 47.679 1.00 93.31 91 THR A C 1
ATOM 738 O O . THR A 1 91 ? -35.650 -11.142 48.621 1.00 93.31 91 THR A O 1
ATOM 741 N N . LEU A 1 92 ? -33.695 -10.388 47.829 1.00 92.88 92 LEU A N 1
ATOM 742 C CA . LEU A 1 92 ? -32.944 -10.604 49.063 1.00 92.88 92 LEU A CA 1
ATOM 743 C C . LEU A 1 92 ? -33.411 -9.678 50.197 1.00 92.88 92 LEU A C 1
ATOM 745 O O . LEU A 1 92 ? -33.447 -10.084 51.357 1.00 92.88 92 LEU A O 1
ATOM 749 N N . VAL A 1 93 ? -33.807 -8.443 49.876 1.00 92.31 93 VAL A N 1
ATOM 750 C CA . VAL A 1 93 ? -34.420 -7.516 50.839 1.00 92.31 93 VAL A CA 1
ATOM 751 C C . VAL A 1 93 ? -35.749 -8.072 51.348 1.00 92.31 93 VAL A C 1
ATOM 753 O O . VAL A 1 93 ? -35.966 -8.073 52.560 1.00 92.31 93 VAL A O 1
ATOM 756 N N . ASN A 1 94 ? -36.603 -8.594 50.464 1.00 91.12 94 ASN A N 1
ATOM 757 C CA . ASN A 1 94 ? -37.872 -9.206 50.860 1.00 91.12 94 ASN A CA 1
ATOM 758 C C . ASN A 1 94 ? -37.652 -10.424 51.771 1.00 91.12 94 ASN A C 1
ATOM 760 O O . ASN A 1 94 ? -38.265 -10.498 52.834 1.00 91.12 94 ASN A O 1
ATOM 764 N N . GLU A 1 95 ? -36.713 -11.313 51.428 1.00 91.88 95 GLU A N 1
ATOM 765 C CA . GLU A 1 95 ? -36.343 -12.455 52.278 1.00 91.88 95 GLU A CA 1
ATOM 766 C C . GLU A 1 95 ? -35.845 -12.016 53.666 1.00 91.88 95 GLU A C 1
ATOM 768 O O . GLU A 1 95 ? -36.196 -12.615 54.687 1.00 91.88 95 GLU A O 1
ATOM 773 N N . ILE A 1 96 ? -35.031 -10.954 53.735 1.00 90.50 96 ILE A N 1
ATOM 774 C CA . ILE A 1 96 ? -34.554 -10.402 55.010 1.00 90.50 96 ILE A CA 1
ATOM 775 C C . ILE A 1 96 ? -35.722 -9.848 55.828 1.00 90.50 96 ILE A C 1
ATOM 777 O O . ILE A 1 96 ? -35.795 -10.129 57.026 1.00 90.50 96 ILE A O 1
ATOM 781 N N . ILE A 1 97 ? -36.624 -9.077 55.212 1.00 89.69 97 ILE A N 1
ATOM 782 C CA . ILE A 1 97 ? -37.796 -8.509 55.890 1.00 89.69 97 ILE A CA 1
ATOM 783 C C . ILE A 1 97 ? -38.668 -9.634 56.449 1.00 89.69 97 ILE A C 1
ATOM 785 O O . ILE A 1 97 ? -38.953 -9.626 57.646 1.00 89.69 97 ILE A O 1
ATOM 789 N N . GLU A 1 98 ? -39.017 -10.634 55.635 1.00 90.56 98 GLU A N 1
ATOM 790 C CA . GLU A 1 98 ? -39.801 -11.795 56.072 1.00 90.56 98 GLU A CA 1
ATOM 791 C C . GLU A 1 98 ? -39.145 -12.508 57.257 1.00 90.56 98 GLU A C 1
ATOM 793 O O . GLU A 1 98 ? -39.802 -12.815 58.258 1.00 90.56 98 GLU A O 1
ATOM 798 N N . ARG A 1 99 ? -37.825 -12.716 57.195 1.00 90.62 99 ARG A N 1
ATOM 799 C CA . ARG A 1 99 ? -37.075 -13.350 58.280 1.00 90.62 99 ARG A CA 1
ATOM 800 C C . ARG A 1 99 ? -37.098 -12.514 59.557 1.00 90.62 99 ARG A C 1
ATOM 802 O O . ARG A 1 99 ? -37.282 -13.072 60.639 1.00 90.62 99 ARG A O 1
ATOM 809 N N . VAL A 1 100 ? -36.921 -11.197 59.460 1.00 90.06 100 VAL A N 1
ATOM 810 C CA . VAL A 1 100 ? -36.960 -10.288 60.616 1.00 90.06 100 VAL A CA 1
ATOM 811 C C . VAL A 1 100 ? -38.355 -10.262 61.234 1.00 90.06 100 VAL A C 1
ATOM 813 O O . VAL A 1 100 ? -38.467 -10.430 62.448 1.00 90.06 100 VAL A O 1
ATOM 816 N N . THR A 1 101 ? -39.413 -10.135 60.431 1.00 88.31 101 THR A N 1
ATOM 817 C CA . THR A 1 101 ? -40.801 -10.184 60.912 1.00 88.31 101 THR A CA 1
ATOM 818 C C . THR A 1 101 ? -41.112 -11.524 61.577 1.00 88.31 101 THR A C 1
ATOM 820 O O . THR A 1 101 ? -41.706 -11.544 62.649 1.00 88.31 101 THR A O 1
ATOM 823 N N . SER A 1 102 ? -40.645 -12.643 61.019 1.00 87.62 102 SER A N 1
ATOM 824 C CA . SER A 1 102 ? -40.828 -13.960 61.639 1.00 87.62 102 SER A CA 1
ATOM 825 C C . SER A 1 102 ? -40.037 -14.144 62.940 1.00 87.62 102 SER A C 1
ATOM 827 O O . SER A 1 102 ? -40.465 -14.926 63.785 1.00 87.62 102 SER A O 1
ATOM 829 N N . THR A 1 103 ? -38.876 -13.498 63.094 1.00 83.75 103 THR A N 1
ATOM 830 C CA . THR A 1 103 ? -37.971 -13.729 64.239 1.00 83.75 103 THR A CA 1
ATOM 831 C C . THR A 1 103 ? -38.226 -12.756 65.393 1.00 83.75 103 THR A C 1
ATOM 833 O O . THR A 1 103 ? -38.062 -13.125 66.552 1.00 83.75 103 THR A O 1
ATOM 836 N N . TYR A 1 104 ? -38.623 -11.519 65.085 1.00 76.81 104 TYR A N 1
ATOM 837 C CA . TYR A 1 104 ? -38.755 -10.421 66.049 1.00 76.81 104 TYR A CA 1
ATOM 838 C C . TYR A 1 104 ? -40.138 -9.750 66.038 1.00 76.81 104 TYR A C 1
ATOM 840 O O . TYR A 1 104 ? -40.366 -8.823 66.807 1.00 76.81 104 TYR A O 1
ATOM 848 N N . GLY A 1 105 ? -41.054 -10.173 65.162 1.00 61.12 105 GLY A N 1
ATOM 849 C CA . GLY A 1 105 ? -42.400 -9.605 65.017 1.00 61.12 105 GLY A CA 1
ATOM 850 C C . GLY A 1 105 ? -43.455 -10.206 65.946 1.00 61.12 105 GLY A C 1
ATOM 851 O O . GLY A 1 105 ? -44.617 -10.286 65.551 1.00 61.12 105 GLY A O 1
ATOM 852 N N . SER A 1 106 ? -43.063 -10.622 67.155 1.00 53.91 106 SER A N 1
ATOM 853 C CA . SER A 1 106 ? -43.978 -10.995 68.238 1.00 53.91 106 SER A CA 1
ATOM 854 C C . SER A 1 106 ? -43.593 -10.309 69.538 1.00 53.91 106 SER A C 1
ATOM 856 O O . SER A 1 106 ? -42.382 -10.263 69.846 1.00 53.91 106 SER A O 1
#

Sequence (106 aa):
MKEALERIRVAEEKNEAAKKSQEADLAQLRTEKERALASLVEDLRTKRGQLHADEEQKLQQALTDEKNSLVQEAQAERQSFQALYEERHETLVNEIIERVTSTYGS

Radius of gyration: 45.57 Å; chains: 1; bounding box: 87×21×130 Å